Protein AF-A1UIX6-F1 (afdb_monomer_lite)

Sequence (75 aa):
MGLNMPEIRSAACRVARATKAGDPTAEADARRELAEAKIADYVRRCLAAAPPLSDEQRTRLAELIRPVRVNGGIR

Radius of gyration: 20.75 Å; chains: 1; bounding box: 58×37×41 Å

Foldseek 3Di:
DQDPDVQLVVLVVQLVVCVVVVPPVSNVVSVVSNVVVVVVSVVVVVVVPDDPDDPVRVVVVCVVPPPPPPPPPPD

Structure (mmCIF, N/CA/C/O backbone):
data_AF-A1UIX6-F1
#
_entry.id   AF-A1UIX6-F1
#
loop_
_atom_site.group_PDB
_atom_site.id
_atom_site.type_symbol
_atom_site.label_atom_id
_atom_site.label_alt_id
_atom_site.label_comp_id
_atom_site.label_asym_id
_atom_site.label_entity_id
_atom_site.label_seq_id
_atom_site.pdbx_PDB_ins_code
_atom_site.Cartn_x
_atom_site.Cartn_y
_atom_site.Cartn_z
_atom_site.occupancy
_atom_site.B_iso_or_equiv
_atom_site.auth_seq_id
_atom_site.auth_comp_id
_atom_site.auth_asym_id
_atom_site.auth_atom_id
_atom_site.pdbx_PDB_model_num
ATOM 1 N N . MET A 1 1 ? 8.022 -8.576 14.640 1.00 42.66 1 MET A N 1
ATOM 2 C CA . MET A 1 1 ? 8.340 -9.244 13.360 1.00 42.66 1 MET A CA 1
ATOM 3 C C . MET A 1 1 ? 7.307 -8.762 12.349 1.00 42.66 1 MET A C 1
ATOM 5 O O . MET A 1 1 ? 6.175 -9.220 12.385 1.00 42.66 1 MET A O 1
ATOM 9 N N . GLY A 1 2 ? 7.624 -7.688 11.617 1.00 49.66 2 GLY A N 1
ATOM 10 C CA . GLY A 1 2 ? 6.663 -6.981 10.760 1.00 49.66 2 GLY A CA 1
ATOM 11 C C . GLY A 1 2 ? 6.148 -7.886 9.645 1.00 49.66 2 GLY A C 1
ATOM 12 O O . GLY A 1 2 ? 6.907 -8.690 9.110 1.00 49.66 2 GLY A O 1
ATOM 13 N N . LEU A 1 3 ? 4.853 -7.782 9.363 1.00 51.19 3 LEU A N 1
ATOM 14 C CA . LEU A 1 3 ? 4.102 -8.663 8.480 1.00 51.19 3 LEU A CA 1
ATOM 15 C C . LEU A 1 3 ? 4.819 -8.816 7.133 1.00 51.19 3 LEU A C 1
ATOM 17 O O . LEU A 1 3 ? 4.933 -7.880 6.344 1.00 51.19 3 LEU A O 1
ATOM 21 N N . ASN A 1 4 ? 5.321 -10.024 6.892 1.00 58.16 4 ASN A N 1
ATOM 22 C CA . ASN A 1 4 ? 5.953 -10.450 5.652 1.00 58.16 4 ASN A CA 1
ATOM 23 C C . ASN A 1 4 ? 4.856 -10.685 4.600 1.00 58.16 4 ASN A C 1
ATOM 25 O O . ASN A 1 4 ? 4.640 -11.814 4.160 1.00 58.16 4 ASN A O 1
ATOM 29 N N . MET A 1 5 ? 4.097 -9.629 4.292 1.00 72.25 5 MET A N 1
ATOM 30 C CA . MET A 1 5 ? 2.898 -9.715 3.470 1.00 72.25 5 MET A CA 1
ATOM 31 C C . MET A 1 5 ? 3.269 -10.168 2.051 1.00 72.25 5 MET A C 1
ATOM 33 O O . MET A 1 5 ? 4.189 -9.597 1.444 1.00 72.25 5 MET A O 1
ATOM 37 N N . PRO A 1 6 ? 2.603 -11.212 1.526 1.00 81.56 6 PRO A N 1
ATOM 38 C CA . PRO A 1 6 ? 2.943 -11.801 0.237 1.00 81.56 6 PRO A CA 1
ATOM 39 C C . PRO A 1 6 ? 2.836 -10.780 -0.900 1.00 81.56 6 PRO A C 1
ATOM 41 O O . PRO A 1 6 ? 3.627 -10.841 -1.841 1.00 81.56 6 PRO A O 1
ATOM 44 N N . GLU A 1 7 ? 1.951 -9.788 -0.782 1.00 84.75 7 GLU A N 1
ATOM 45 C CA . GLU A 1 7 ? 1.771 -8.728 -1.774 1.00 84.75 7 GLU A CA 1
ATOM 46 C C . GLU A 1 7 ? 2.987 -7.795 -1.834 1.00 84.75 7 GLU A C 1
ATOM 48 O O . GLU A 1 7 ? 3.492 -7.507 -2.918 1.00 84.75 7 GLU A O 1
ATOM 53 N N . ILE A 1 8 ? 3.530 -7.385 -0.679 1.00 90.75 8 ILE A N 1
ATOM 54 C CA . ILE A 1 8 ? 4.729 -6.529 -0.610 1.00 90.75 8 ILE A CA 1
ATOM 55 C C . ILE A 1 8 ? 5.936 -7.265 -1.196 1.00 90.75 8 ILE A C 1
ATOM 57 O O . ILE A 1 8 ? 6.696 -6.690 -1.979 1.00 90.75 8 ILE A O 1
ATOM 61 N N . ARG A 1 9 ? 6.112 -8.546 -0.846 1.00 89.75 9 ARG A N 1
ATOM 62 C CA . ARG A 1 9 ? 7.190 -9.376 -1.405 1.00 89.75 9 ARG A CA 1
ATOM 63 C C . ARG A 1 9 ? 7.029 -9.555 -2.909 1.00 89.75 9 ARG A C 1
ATOM 65 O O . ARG A 1 9 ? 7.998 -9.372 -3.642 1.00 89.75 9 ARG A O 1
ATOM 72 N N . SER A 1 10 ? 5.821 -9.866 -3.376 1.00 91.00 10 SER A N 1
ATOM 73 C CA . SER A 1 10 ? 5.545 -10.019 -4.803 1.00 91.00 10 SER A CA 1
ATOM 74 C C . SER A 1 10 ? 5.831 -8.730 -5.574 1.00 91.00 10 SER A C 1
ATOM 76 O O . SER A 1 10 ? 6.474 -8.801 -6.621 1.00 91.00 10 SER A O 1
ATOM 78 N N . ALA A 1 11 ? 5.399 -7.572 -5.069 1.00 90.81 11 ALA A N 1
ATOM 79 C CA . ALA A 1 11 ? 5.641 -6.283 -5.709 1.00 90.81 11 ALA A CA 1
ATOM 80 C C . ALA A 1 11 ? 7.139 -5.938 -5.734 1.00 90.81 11 ALA A C 1
ATOM 82 O O . ALA A 1 11 ? 7.668 -5.542 -6.771 1.00 90.81 11 ALA A O 1
ATOM 83 N N . ALA A 1 12 ? 7.866 -6.192 -4.640 1.00 93.44 12 ALA A N 1
ATOM 84 C CA . ALA A 1 12 ? 9.316 -6.005 -4.593 1.00 93.44 12 ALA A CA 1
ATOM 85 C C . ALA A 1 12 ? 10.058 -6.908 -5.597 1.00 93.44 12 ALA A C 1
ATOM 87 O O . ALA A 1 12 ? 10.970 -6.451 -6.287 1.00 93.44 12 ALA A O 1
ATOM 88 N N . CYS A 1 13 ? 9.643 -8.172 -5.737 1.00 95.00 13 CYS A N 1
ATOM 89 C CA . CYS A 1 13 ? 10.187 -9.066 -6.758 1.00 95.00 13 CYS A CA 1
ATOM 90 C C . CYS A 1 13 ? 9.897 -8.570 -8.181 1.00 95.00 13 CYS A C 1
ATOM 92 O O . CYS A 1 13 ? 10.746 -8.733 -9.057 1.00 95.00 13 CYS A O 1
ATOM 94 N N . ARG A 1 14 ? 8.728 -7.962 -8.424 1.00 94.12 14 ARG A N 1
ATOM 95 C CA . ARG A 1 14 ? 8.389 -7.368 -9.726 1.00 94.12 14 ARG A CA 1
ATOM 96 C C . ARG A 1 14 ? 9.267 -6.160 -10.050 1.00 94.12 14 ARG A C 1
ATOM 98 O O . ARG A 1 14 ? 9.792 -6.113 -11.156 1.00 94.12 14 ARG A O 1
ATOM 105 N N . VAL A 1 15 ? 9.544 -5.287 -9.076 1.00 96.19 15 VAL A N 1
ATOM 106 C CA . VAL A 1 15 ? 10.522 -4.191 -9.238 1.00 96.19 15 VAL A CA 1
ATOM 107 C C . VAL A 1 15 ? 11.892 -4.751 -9.616 1.00 96.19 15 VAL A C 1
ATOM 109 O O . VAL A 1 15 ? 12.451 -4.366 -10.635 1.00 96.19 15 VAL A O 1
ATOM 112 N N . ALA A 1 16 ? 12.404 -5.723 -8.853 1.00 96.19 16 ALA A N 1
ATOM 1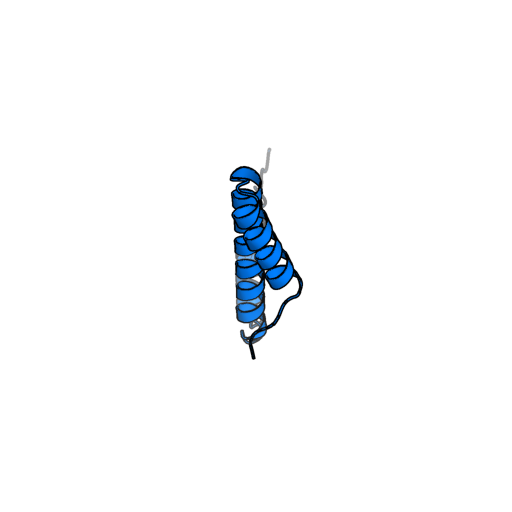13 C CA . ALA A 1 16 ? 13.717 -6.311 -9.120 1.00 96.19 16 ALA A CA 1
ATOM 114 C C . ALA A 1 16 ? 13.811 -6.946 -10.520 1.00 96.19 16 ALA A C 1
ATOM 116 O O . ALA A 1 16 ? 14.839 -6.833 -11.189 1.00 96.19 16 ALA A O 1
ATOM 117 N N . ARG A 1 17 ? 12.737 -7.604 -10.977 1.00 96.44 17 ARG A N 1
ATOM 118 C CA . ARG A 1 17 ? 12.659 -8.172 -12.331 1.00 96.44 17 ARG A CA 1
ATOM 119 C C . ARG A 1 17 ? 12.650 -7.088 -13.408 1.00 96.44 17 ARG A C 1
ATOM 121 O O . AR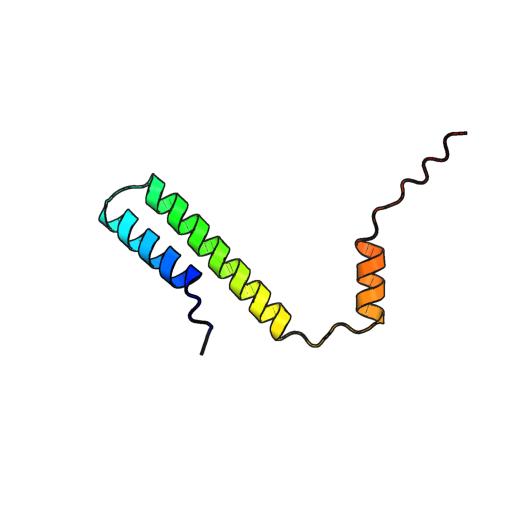G A 1 17 ? 13.401 -7.229 -14.366 1.00 96.44 17 ARG A O 1
ATOM 128 N N . ALA A 1 18 ? 11.856 -6.032 -13.244 1.00 95.50 18 ALA A N 1
ATOM 129 C CA . ALA A 1 18 ? 11.758 -4.941 -14.213 1.00 95.50 18 ALA A CA 1
ATOM 130 C C . ALA A 1 18 ? 13.075 -4.160 -14.340 1.00 95.50 18 ALA A C 1
ATOM 132 O O . ALA A 1 18 ? 13.567 -3.969 -15.450 1.00 95.50 18 ALA A O 1
ATOM 133 N N . THR A 1 19 ? 13.717 -3.837 -13.211 1.00 96.38 19 THR A N 1
ATOM 134 C CA . THR A 1 19 ? 15.041 -3.197 -13.200 1.00 96.38 19 THR A CA 1
ATOM 135 C C . THR A 1 19 ? 16.086 -4.068 -13.894 1.00 96.38 19 THR A C 1
ATOM 137 O O . THR A 1 19 ? 16.876 -3.572 -14.691 1.00 96.38 19 THR A O 1
ATOM 140 N N . LYS A 1 20 ? 16.080 -5.388 -13.646 1.00 97.00 20 LYS A N 1
ATOM 141 C CA . LYS A 1 20 ? 17.001 -6.317 -14.321 1.00 97.00 20 LYS A CA 1
ATOM 142 C C . LYS A 1 20 ? 16.735 -6.419 -15.827 1.00 97.00 20 LYS A C 1
ATOM 144 O O . LYS A 1 20 ? 17.677 -6.608 -16.588 1.00 97.00 20 LYS A O 1
ATOM 149 N N . ALA A 1 21 ? 15.474 -6.332 -16.243 1.00 96.38 21 ALA A N 1
ATOM 150 C CA . ALA A 1 21 ? 15.082 -6.354 -17.649 1.00 96.38 21 ALA A CA 1
ATOM 151 C C . ALA A 1 21 ? 15.360 -5.024 -18.374 1.00 96.38 21 ALA A C 1
ATOM 153 O O . ALA A 1 21 ? 15.317 -4.997 -19.600 1.00 96.38 21 ALA A O 1
ATOM 154 N N . GLY A 1 22 ? 15.652 -3.942 -17.640 1.00 96.38 22 GLY A N 1
ATOM 155 C CA . GLY A 1 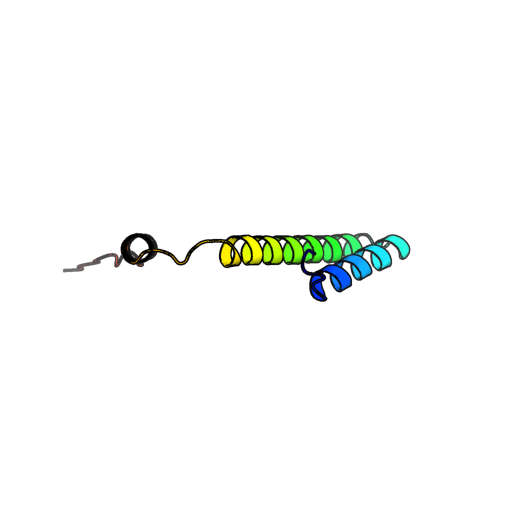22 ? 15.844 -2.611 -18.213 1.00 96.38 22 GLY A CA 1
ATOM 156 C C . GLY A 1 22 ? 14.555 -2.005 -18.771 1.00 96.38 22 GLY A C 1
ATOM 157 O O . GLY A 1 22 ? 14.626 -1.180 -19.676 1.00 96.38 22 GLY A O 1
ATOM 158 N N . ASP A 1 23 ? 13.392 -2.423 -18.262 1.00 96.38 23 ASP A N 1
ATOM 159 C CA . ASP A 1 23 ? 12.083 -1.921 -18.685 1.00 96.38 23 ASP A CA 1
ATOM 160 C C . ASP A 1 23 ? 11.618 -0.798 -17.734 1.00 96.38 23 ASP A C 1
ATOM 162 O O . ASP A 1 23 ? 11.160 -1.082 -16.618 1.00 96.38 23 ASP A O 1
ATOM 166 N N . PRO A 1 24 ? 11.734 0.482 -18.140 1.00 93.81 24 PRO A N 1
ATOM 167 C CA . PRO A 1 24 ? 11.416 1.614 -17.276 1.00 93.81 24 PRO A CA 1
ATOM 168 C C . PRO A 1 24 ? 9.917 1.742 -16.987 1.00 93.81 24 PRO A C 1
ATOM 170 O O . PRO A 1 24 ? 9.544 2.222 -15.915 1.00 93.81 24 PRO A O 1
ATOM 173 N N . THR A 1 25 ? 9.049 1.308 -17.905 1.00 96.06 25 THR A N 1
ATOM 174 C CA . THR A 1 25 ? 7.595 1.365 -17.715 1.00 96.06 25 THR A CA 1
ATOM 175 C C . THR A 1 25 ? 7.165 0.311 -16.704 1.00 96.06 25 THR A C 1
ATOM 177 O O . THR A 1 25 ? 6.506 0.641 -15.716 1.00 96.06 25 THR A O 1
ATOM 180 N N . ALA A 1 26 ? 7.622 -0.932 -16.880 1.00 94.50 26 ALA A N 1
ATOM 181 C CA . ALA A 1 26 ? 7.345 -2.001 -15.926 1.00 94.50 26 ALA A CA 1
ATOM 182 C C . ALA A 1 26 ? 7.938 -1.706 -14.538 1.00 94.50 26 ALA A C 1
ATOM 184 O O . ALA A 1 26 ? 7.340 -2.059 -13.519 1.00 94.50 26 ALA A O 1
ATOM 185 N N . GLU A 1 27 ? 9.095 -1.037 -14.470 1.00 95.94 27 GLU A N 1
ATOM 186 C CA . GLU A 1 27 ? 9.678 -0.622 -13.195 1.00 95.94 27 GLU A CA 1
ATOM 187 C C . GLU A 1 27 ? 8.811 0.432 -12.494 1.00 95.94 27 GLU A C 1
ATOM 189 O O . GLU A 1 27 ? 8.552 0.307 -11.293 1.00 95.94 27 GLU A O 1
ATOM 194 N N . ALA A 1 28 ? 8.342 1.449 -13.222 1.00 96.25 28 ALA A N 1
ATOM 195 C CA . ALA A 1 28 ? 7.487 2.494 -12.667 1.00 96.25 28 ALA A CA 1
ATOM 196 C C . ALA A 1 28 ? 6.176 1.919 -12.106 1.00 96.25 28 ALA A C 1
ATOM 198 O O . ALA A 1 28 ? 5.800 2.233 -10.971 1.00 96.25 28 ALA A O 1
ATOM 199 N N . ASP A 1 29 ? 5.524 1.024 -12.851 1.00 95.69 29 ASP A N 1
ATOM 200 C CA . ASP A 1 29 ? 4.300 0.356 -12.404 1.00 95.69 29 ASP A CA 1
ATOM 201 C C . ASP A 1 29 ? 4.552 -0.532 -11.177 1.00 95.69 29 ASP A C 1
ATOM 203 O O . ASP A 1 29 ? 3.855 -0.412 -10.165 1.00 95.69 29 ASP A O 1
ATOM 207 N N . ALA A 1 30 ? 5.607 -1.353 -11.193 1.00 95.25 30 ALA A N 1
ATOM 208 C CA . ALA A 1 30 ? 5.940 -2.213 -10.060 1.00 95.25 30 ALA A CA 1
ATOM 209 C C . ALA A 1 30 ? 6.289 -1.411 -8.792 1.00 95.25 30 ALA A C 1
ATOM 211 O O . ALA A 1 30 ? 5.961 -1.826 -7.676 1.00 95.25 30 ALA A O 1
ATOM 212 N N . ARG A 1 31 ? 6.932 -0.244 -8.939 1.00 95.88 31 ARG A N 1
ATOM 213 C CA . ARG A 1 31 ? 7.216 0.664 -7.818 1.00 95.88 31 ARG A CA 1
ATOM 214 C C . ARG A 1 31 ? 5.947 1.303 -7.266 1.00 95.88 31 ARG A C 1
ATOM 216 O O . ARG A 1 31 ? 5.835 1.409 -6.043 1.00 95.88 31 ARG A O 1
ATOM 223 N N . ARG A 1 32 ? 5.002 1.694 -8.129 1.00 96.31 32 ARG A N 1
ATOM 224 C CA . ARG A 1 32 ? 3.689 2.210 -7.711 1.00 96.31 32 ARG A CA 1
ATOM 225 C C . ARG A 1 32 ? 2.952 1.175 -6.866 1.00 96.31 32 ARG A C 1
ATOM 227 O O . ARG A 1 32 ? 2.537 1.485 -5.754 1.00 96.31 32 ARG A O 1
ATOM 234 N N . GLU A 1 33 ? 2.886 -0.063 -7.341 1.00 94.81 33 GLU A N 1
ATOM 235 C CA . GLU A 1 33 ? 2.244 -1.156 -6.605 1.00 94.81 33 GLU A CA 1
ATOM 236 C C . GLU A 1 33 ? 2.942 -1.464 -5.273 1.00 94.81 33 GLU A C 1
ATOM 238 O O . GLU A 1 33 ? 2.289 -1.698 -4.255 1.00 94.81 33 GLU A O 1
ATOM 243 N N . LEU A 1 34 ? 4.279 -1.431 -5.238 1.00 95.56 34 LEU A N 1
ATOM 244 C CA . LEU A 1 34 ? 5.022 -1.619 -3.992 1.00 95.56 34 LEU A CA 1
ATOM 245 C C . LEU A 1 34 ? 4.726 -0.504 -2.978 1.00 95.56 34 LEU A C 1
ATOM 247 O O . LEU A 1 34 ? 4.630 -0.777 -1.779 1.00 95.56 34 LEU A O 1
ATOM 251 N N . ALA A 1 35 ? 4.604 0.743 -3.435 1.00 94.94 35 ALA A N 1
ATOM 252 C CA . ALA A 1 35 ? 4.241 1.866 -2.580 1.00 94.94 35 ALA A CA 1
ATOM 253 C C . ALA A 1 35 ? 2.818 1.706 -2.025 1.00 94.94 35 ALA A C 1
ATOM 255 O O . ALA A 1 35 ? 2.624 1.833 -0.817 1.00 94.94 35 ALA A O 1
ATOM 256 N N . GLU A 1 36 ? 1.854 1.344 -2.873 1.00 94.88 36 GLU A N 1
ATOM 257 C CA . GLU A 1 36 ? 0.470 1.077 -2.472 1.00 94.88 36 GLU A CA 1
ATOM 258 C C . GLU A 1 36 ? 0.388 -0.024 -1.405 1.00 94.88 36 GLU A C 1
ATOM 260 O O . GLU A 1 36 ? -0.185 0.183 -0.333 1.00 94.88 36 GLU A O 1
ATOM 265 N N . ALA A 1 37 ? 1.047 -1.164 -1.639 1.00 93.38 37 ALA A N 1
ATOM 266 C CA . ALA A 1 37 ? 1.050 -2.284 -0.702 1.00 93.38 37 ALA A CA 1
ATOM 267 C C . ALA A 1 37 ? 1.658 -1.904 0.662 1.00 93.38 37 ALA A C 1
ATOM 269 O O . ALA A 1 37 ? 1.148 -2.310 1.711 1.00 93.38 37 ALA A O 1
ATOM 270 N N . LYS A 1 38 ? 2.723 -1.090 0.664 1.00 92.75 38 LYS A N 1
ATOM 271 C CA . LYS A 1 38 ? 3.347 -0.572 1.892 1.00 92.75 38 LYS A CA 1
ATOM 272 C C . LYS A 1 38 ? 2.433 0.387 2.650 1.00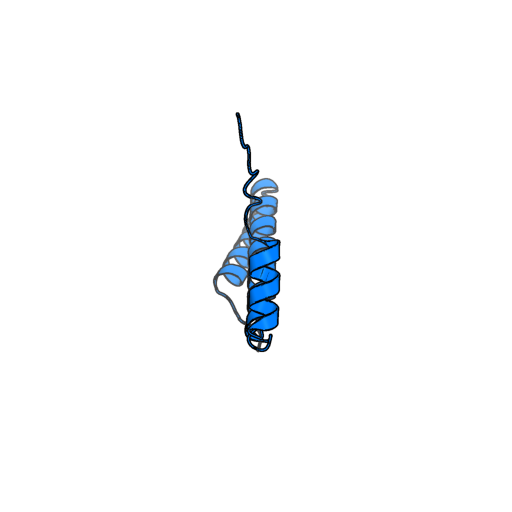 92.75 38 LYS A C 1
ATOM 274 O O . LYS A 1 38 ? 2.360 0.295 3.875 1.00 92.75 38 LYS A O 1
ATOM 279 N N . ILE A 1 39 ? 1.747 1.289 1.948 1.00 93.62 39 ILE A N 1
ATOM 280 C CA . ILE A 1 39 ? 0.792 2.221 2.563 1.00 93.62 39 ILE A CA 1
ATOM 281 C C . ILE A 1 39 ? -0.359 1.434 3.192 1.00 93.62 39 ILE A C 1
ATOM 283 O O . ILE A 1 39 ? -0.674 1.647 4.361 1.00 93.62 39 ILE A O 1
ATOM 287 N N . ALA A 1 40 ? -0.939 0.481 2.461 1.00 90.25 40 ALA A N 1
ATOM 288 C CA . ALA A 1 40 ? -2.037 -0.341 2.960 1.00 90.25 40 ALA A CA 1
ATOM 289 C C . ALA A 1 40 ? -1.641 -1.130 4.220 1.00 90.25 40 ALA A C 1
ATOM 291 O O . ALA A 1 40 ? -2.398 -1.186 5.189 1.00 90.25 40 ALA A O 1
ATOM 292 N N . ASP A 1 41 ? -0.439 -1.711 4.240 1.00 89.62 41 ASP A N 1
ATOM 293 C CA . ASP A 1 41 ? 0.092 -2.389 5.424 1.00 89.62 41 ASP A CA 1
ATOM 294 C C . ASP A 1 41 ? 0.293 -1.439 6.610 1.00 89.62 41 ASP A C 1
ATOM 296 O O . ASP A 1 41 ? -0.075 -1.771 7.738 1.00 89.62 41 ASP A O 1
ATOM 300 N N . TYR A 1 42 ? 0.837 -0.248 6.363 1.00 87.88 42 TYR A N 1
ATOM 301 C CA . TYR A 1 42 ? 1.020 0.753 7.406 1.00 87.88 42 TYR A CA 1
ATOM 302 C C . TYR A 1 42 ? -0.317 1.177 8.019 1.00 87.88 42 TYR A C 1
ATOM 304 O O . TYR A 1 42 ? -0.463 1.151 9.240 1.00 87.88 42 TYR A O 1
ATOM 312 N N . VAL A 1 43 ? -1.321 1.461 7.184 1.00 88.00 43 VAL A N 1
ATOM 313 C CA . VAL A 1 43 ? -2.680 1.782 7.638 1.00 88.00 43 VAL A CA 1
ATOM 314 C C . VAL A 1 43 ? -3.250 0.643 8.483 1.00 88.00 43 VAL A C 1
ATOM 316 O O . VAL A 1 43 ? -3.724 0.890 9.590 1.00 88.00 43 VAL A O 1
ATOM 319 N N . ARG A 1 44 ? -3.144 -0.614 8.028 1.00 87.06 44 ARG A N 1
ATOM 320 C CA . ARG A 1 44 ? -3.604 -1.778 8.805 1.00 87.06 44 ARG A CA 1
ATOM 321 C C . ARG A 1 44 ? -2.919 -1.877 10.162 1.00 87.06 44 ARG A C 1
ATOM 323 O O . ARG A 1 44 ? -3.597 -2.120 11.152 1.00 87.06 44 ARG A O 1
ATOM 330 N N . ARG A 1 45 ? -1.601 -1.673 10.228 1.00 85.31 45 ARG A N 1
ATOM 331 C CA . ARG A 1 45 ? -0.858 -1.697 11.497 1.00 85.31 45 ARG A CA 1
ATOM 332 C C . ARG A 1 45 ? -1.299 -0.583 12.437 1.00 85.31 45 ARG A C 1
ATOM 334 O O . ARG A 1 45 ? -1.519 -0.854 13.612 1.00 85.31 45 ARG A O 1
ATOM 341 N N . CYS A 1 46 ? -1.459 0.636 11.927 1.00 86.00 46 CYS A N 1
ATOM 342 C CA . CYS A 1 46 ? -1.956 1.759 12.718 1.00 86.00 46 CYS A CA 1
ATOM 343 C C . CYS A 1 46 ? -3.353 1.477 13.277 1.00 86.00 46 CYS A C 1
ATOM 345 O O . CYS A 1 46 ? -3.588 1.703 14.459 1.00 86.00 46 CYS A O 1
ATOM 347 N N . LEU A 1 47 ? -4.256 0.935 12.457 1.00 83.38 47 LEU A N 1
ATOM 348 C CA . LEU A 1 47 ? -5.616 0.606 12.882 1.00 83.38 47 LEU A CA 1
ATOM 349 C C . LEU A 1 47 ? -5.664 -0.579 13.852 1.00 83.38 47 LEU A C 1
ATOM 351 O O . LEU A 1 47 ? -6.435 -0.544 14.801 1.00 83.38 47 LEU A O 1
ATOM 355 N N . ALA A 1 48 ? -4.838 -1.606 13.647 1.00 83.00 48 ALA A N 1
ATOM 356 C CA . ALA A 1 48 ? -4.776 -2.770 14.530 1.00 83.00 48 ALA A CA 1
ATOM 357 C C . ALA A 1 48 ? -4.171 -2.444 15.905 1.00 83.00 48 ALA A C 1
ATOM 359 O O . ALA A 1 48 ? -4.519 -3.083 16.893 1.00 83.00 48 ALA A O 1
ATOM 360 N N . ALA A 1 49 ? -3.251 -1.477 15.966 1.00 82.12 49 ALA A N 1
ATOM 361 C CA . ALA A 1 49 ? -2.641 -1.021 17.212 1.00 82.12 49 ALA A CA 1
ATOM 362 C C . ALA A 1 49 ? -3.497 0.014 17.958 1.00 82.12 49 ALA A C 1
ATOM 364 O O . ALA A 1 49 ? -3.308 0.210 19.159 1.00 82.12 49 ALA A O 1
ATOM 365 N N . ALA A 1 50 ? -4.404 0.702 17.263 1.00 76.88 50 ALA A N 1
ATOM 366 C CA . ALA A 1 50 ? -5.267 1.687 17.890 1.00 76.88 50 ALA A CA 1
ATOM 367 C C . ALA A 1 50 ? -6.269 0.991 18.832 1.00 76.88 50 ALA A C 1
ATOM 369 O O . ALA A 1 50 ? -6.879 -0.008 18.439 1.00 76.88 50 ALA A O 1
ATOM 370 N N . PRO A 1 51 ? -6.483 1.507 20.059 1.00 75.25 51 PRO A N 1
ATOM 371 C CA . PRO A 1 51 ? -7.594 1.046 20.878 1.00 75.25 51 PRO A CA 1
ATOM 372 C C . PRO A 1 51 ? -8.907 1.245 20.104 1.00 75.25 51 PRO A C 1
ATOM 374 O O . PRO A 1 51 ? -9.007 2.176 19.294 1.00 75.25 51 PRO A O 1
ATOM 377 N N . PRO A 1 52 ? -9.923 0.392 20.327 1.00 80.62 52 PRO A N 1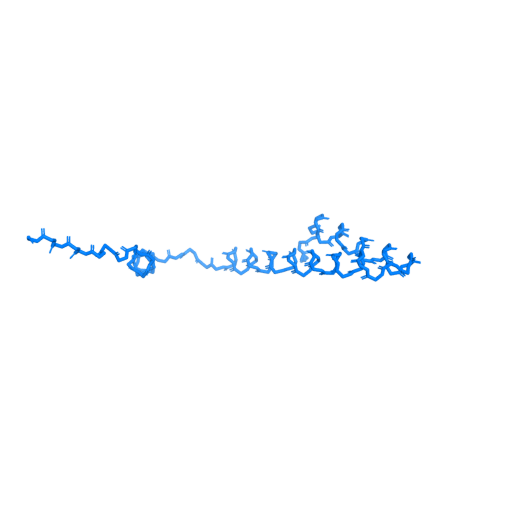
ATOM 378 C CA . PRO A 1 52 ? -11.220 0.586 19.703 1.00 80.62 52 PRO A CA 1
ATOM 379 C C . PRO A 1 52 ? -11.719 1.995 20.015 1.00 80.62 52 PRO A C 1
ATOM 381 O O . PRO A 1 52 ? -11.603 2.467 21.147 1.00 80.62 52 PRO A O 1
ATOM 384 N N . LEU A 1 53 ? -12.272 2.661 19.001 1.00 81.56 53 LEU A N 1
ATOM 385 C CA . LEU A 1 53 ? -12.857 3.988 19.174 1.00 81.56 53 LEU A CA 1
ATOM 386 C C . LEU A 1 53 ? -13.884 3.947 20.311 1.00 81.56 53 LEU A C 1
ATOM 388 O O . LEU A 1 53 ? -14.645 2.981 20.417 1.00 81.56 53 LEU A O 1
ATOM 392 N N . SER A 1 54 ? -13.925 4.987 21.140 1.00 85.81 54 SER A N 1
ATOM 393 C CA . SER A 1 54 ? -15.028 5.170 22.079 1.00 85.81 54 SER A CA 1
ATOM 394 C C . SER A 1 54 ? -16.327 5.448 21.317 1.00 85.81 54 SER A C 1
ATOM 396 O O . SER A 1 54 ? -16.314 5.868 20.154 1.00 85.81 54 SER A O 1
ATOM 398 N N . ASP A 1 55 ? -17.470 5.244 21.967 1.00 87.50 55 ASP A N 1
ATOM 399 C CA . ASP A 1 55 ? -18.769 5.543 21.352 1.00 87.50 55 ASP A CA 1
ATOM 400 C C . ASP A 1 55 ? -18.918 7.032 21.019 1.00 87.50 55 ASP A C 1
ATOM 402 O O . ASP A 1 55 ? -19.497 7.390 19.992 1.00 87.50 55 ASP A O 1
ATOM 406 N N . GLU A 1 56 ? -18.300 7.906 21.815 1.00 86.31 56 GLU A N 1
ATOM 407 C CA . GLU A 1 56 ? -18.237 9.340 21.536 1.00 86.31 56 GLU A CA 1
ATOM 408 C C . GLU A 1 56 ? -17.408 9.639 20.274 1.00 86.31 56 GLU A C 1
ATOM 410 O O . GLU A 1 56 ? -17.836 10.405 19.410 1.00 86.31 56 GLU A O 1
ATOM 415 N N . GLN A 1 57 ? -16.251 8.987 20.111 1.00 87.31 57 GLN A N 1
ATOM 416 C CA . GLN A 1 57 ? -15.414 9.130 18.914 1.00 87.31 57 GLN A CA 1
ATOM 417 C C . GLN A 1 57 ? -16.118 8.600 17.659 1.00 87.31 57 GLN A C 1
ATOM 419 O O . GLN A 1 57 ? -16.066 9.243 16.609 1.00 87.31 57 GLN A O 1
ATOM 424 N N . ARG A 1 58 ? -16.816 7.460 17.764 1.00 86.25 58 ARG A N 1
ATOM 425 C CA . ARG A 1 58 ? -17.651 6.921 16.677 1.00 86.25 58 ARG A CA 1
ATOM 426 C C . ARG A 1 58 ? -18.774 7.881 16.296 1.00 86.25 58 ARG A C 1
ATOM 428 O O . ARG A 1 58 ? -18.998 8.094 15.108 1.00 86.25 58 ARG A O 1
ATOM 435 N N . THR A 1 59 ? -19.436 8.483 17.282 1.00 89.12 59 THR A N 1
ATOM 436 C CA . THR A 1 59 ? -20.524 9.446 17.059 1.00 89.12 59 THR A CA 1
ATOM 437 C C . THR A 1 59 ? -20.022 10.684 16.317 1.00 89.12 59 THR A C 1
ATOM 439 O O . THR A 1 59 ? -20.579 11.028 15.277 1.00 89.12 59 THR A O 1
ATOM 442 N N . ARG A 1 60 ? -18.907 11.288 16.756 1.00 86.19 60 ARG A N 1
ATOM 443 C CA . ARG A 1 60 ? -18.304 12.449 16.069 1.00 86.19 60 ARG A CA 1
ATOM 444 C C . ARG A 1 60 ? -17.883 12.131 14.632 1.00 86.19 60 ARG A C 1
ATOM 446 O O . ARG A 1 60 ? -18.095 12.942 13.735 1.00 86.19 60 ARG A O 1
ATOM 453 N N . LEU A 1 61 ? -17.305 10.952 14.388 1.00 86.38 61 LEU A N 1
ATOM 454 C CA . LEU A 1 61 ? -16.959 10.519 13.028 1.00 86.38 61 LEU A CA 1
ATOM 455 C C . LEU A 1 61 ? -18.205 10.317 12.159 1.00 86.38 61 LEU A C 1
ATOM 457 O O . LEU A 1 61 ? -18.207 10.716 10.996 1.00 86.38 61 LEU A O 1
ATOM 461 N N . ALA A 1 62 ? -19.269 9.736 12.713 1.00 87.50 62 ALA A N 1
ATOM 462 C CA . ALA A 1 62 ? -20.532 9.556 12.005 1.00 87.50 62 ALA A CA 1
ATOM 463 C C . ALA A 1 62 ? -21.195 10.896 11.644 1.00 87.50 62 ALA A C 1
ATOM 465 O O . ALA A 1 62 ? -21.799 11.004 10.579 1.00 87.50 62 ALA A O 1
ATOM 466 N N . GLU A 1 63 ? -21.065 11.916 12.495 1.00 90.00 63 GLU A N 1
ATOM 467 C CA . GLU A 1 63 ? -21.514 13.282 12.202 1.00 90.00 63 GLU A CA 1
ATOM 468 C C . GLU A 1 63 ? -20.674 13.949 11.110 1.00 90.00 63 GLU A C 1
ATOM 470 O O . GLU A 1 63 ? -21.236 14.567 10.210 1.00 90.00 63 GLU A O 1
ATOM 475 N N . LEU A 1 64 ? -19.348 13.780 11.144 1.00 86.56 64 LEU A N 1
ATOM 476 C CA . LEU A 1 64 ? -18.430 14.384 10.173 1.00 86.56 64 LEU A CA 1
ATOM 477 C C . LEU A 1 64 ? -18.570 13.779 8.766 1.00 86.56 64 LEU A C 1
ATOM 479 O O . LEU A 1 64 ? -18.466 14.489 7.770 1.00 86.56 64 LEU A O 1
ATOM 483 N N . ILE A 1 65 ? -18.785 12.463 8.688 1.00 86.75 65 ILE A N 1
ATOM 484 C CA . ILE A 1 65 ? -18.901 11.711 7.427 1.00 86.75 65 ILE A CA 1
ATOM 485 C C . ILE A 1 65 ? -20.347 11.709 6.916 1.00 86.75 65 ILE A C 1
ATOM 487 O O . ILE A 1 65 ? -20.600 11.340 5.766 1.00 86.75 65 ILE A O 1
ATOM 491 N N . ARG A 1 66 ? -21.318 12.114 7.748 1.00 81.56 66 ARG A N 1
ATOM 492 C CA . ARG A 1 66 ? -22.719 12.163 7.340 1.00 81.56 66 ARG A CA 1
ATOM 493 C C . ARG A 1 66 ? -22.810 13.024 6.081 1.00 81.56 66 ARG A C 1
ATOM 495 O O . ARG A 1 66 ? -22.400 14.185 6.126 1.00 81.56 66 ARG A O 1
ATOM 502 N N . PRO A 1 67 ? -23.341 12.490 4.963 1.00 69.75 67 PRO A N 1
ATOM 503 C CA . PRO A 1 67 ? -23.586 13.320 3.802 1.00 69.75 67 PRO A CA 1
ATOM 504 C C . PRO A 1 67 ? -24.450 14.474 4.286 1.00 69.75 67 PRO A C 1
ATOM 506 O O . PRO A 1 67 ? -25.492 14.241 4.913 1.00 69.75 67 PRO A O 1
ATOM 509 N N . VAL A 1 68 ? -23.993 15.706 4.046 1.00 64.62 68 VAL A N 1
ATOM 510 C CA . VAL A 1 68 ? -24.841 16.878 4.215 1.00 64.62 68 VAL A CA 1
ATOM 511 C C . VAL A 1 68 ? -26.047 16.576 3.345 1.00 64.62 68 VAL A C 1
ATOM 513 O O . VAL A 1 68 ? -25.968 16.622 2.11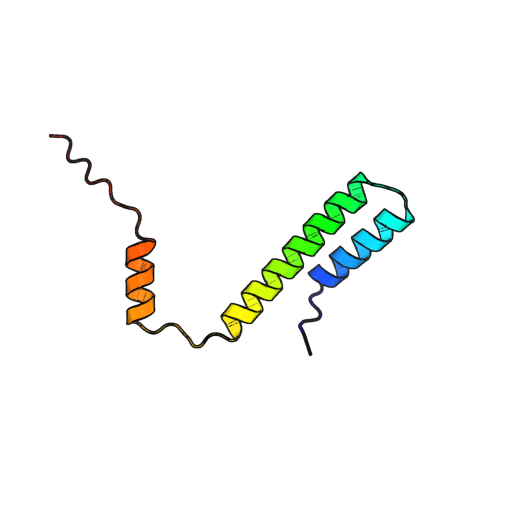8 1.00 64.62 68 VAL A O 1
ATOM 516 N N . ARG A 1 69 ? -27.164 16.191 3.970 1.00 58.53 69 ARG A N 1
ATOM 517 C CA . ARG A 1 69 ? -28.457 16.345 3.332 1.00 58.53 69 ARG A CA 1
ATOM 518 C C . ARG A 1 69 ? -28.509 17.834 3.074 1.00 58.53 69 ARG A C 1
ATOM 520 O O . ARG A 1 69 ? -28.748 18.612 3.994 1.00 58.53 69 ARG A O 1
ATOM 527 N N . VAL A 1 70 ? -28.186 18.230 1.848 1.00 55.81 70 VAL A N 1
ATOM 528 C CA . VAL A 1 70 ? -28.623 19.507 1.323 1.00 55.81 70 VAL A CA 1
ATOM 529 C C . VAL A 1 70 ? -30.130 19.404 1.474 1.00 55.81 70 VAL A C 1
ATOM 531 O O . VAL A 1 70 ? -30.787 18.706 0.707 1.00 55.81 70 VAL A O 1
ATOM 534 N N . ASN A 1 71 ? -30.661 19.968 2.559 1.00 50.53 71 ASN A N 1
ATOM 535 C CA . ASN A 1 71 ? -32.086 20.161 2.751 1.00 50.53 71 ASN A CA 1
ATOM 536 C C . ASN A 1 71 ? -32.482 21.208 1.705 1.00 50.53 71 ASN A C 1
ATOM 538 O O . ASN A 1 71 ? -32.688 22.379 2.008 1.00 50.53 71 ASN A O 1
ATOM 542 N N . GLY A 1 72 ? -32.513 20.781 0.443 1.00 50.16 72 GLY A N 1
ATOM 543 C CA . GLY A 1 72 ? -33.140 21.470 -0.661 1.00 50.16 72 GLY A CA 1
ATOM 544 C C . GLY A 1 72 ? -34.637 21.357 -0.451 1.00 50.16 72 GLY A C 1
ATOM 545 O O . GLY A 1 72 ? -35.307 20.567 -1.106 1.00 50.16 72 GLY A O 1
ATOM 546 N N . GLY A 1 73 ? -35.145 22.115 0.520 1.00 57.50 73 GLY A N 1
ATOM 547 C CA . GLY A 1 73 ? -36.534 22.524 0.528 1.00 57.50 73 GLY A CA 1
ATOM 548 C C . GLY A 1 73 ? -36.742 23.409 -0.690 1.00 57.50 73 GLY A C 1
ATOM 549 O O . GLY A 1 73 ? -36.538 24.616 -0.618 1.00 57.50 73 GLY A O 1
ATOM 550 N N . ILE A 1 74 ? -37.093 22.795 -1.815 1.00 52.69 74 ILE A N 1
ATOM 551 C CA . ILE A 1 74 ? -37.685 23.511 -2.936 1.00 52.69 74 ILE A CA 1
ATOM 552 C C . ILE A 1 74 ? -39.169 23.603 -2.587 1.00 52.69 74 ILE A C 1
ATOM 554 O O . ILE A 1 74 ? -39.898 22.613 -2.655 1.00 52.69 74 ILE A O 1
ATOM 558 N N . ARG A 1 75 ? -39.548 24.773 -2.071 1.00 51.31 75 ARG A N 1
ATOM 559 C CA . ARG A 1 75 ? -40.925 25.257 -2.133 1.00 51.31 75 ARG A CA 1
ATOM 560 C C . ARG A 1 75 ? -41.252 25.615 -3.573 1.00 51.31 75 ARG A C 1
ATOM 562 O O . ARG A 1 75 ? -40.351 26.190 -4.224 1.00 51.31 75 ARG A O 1
#

Organism: Mycobacterium sp. (strain KMS) (NCBI:txid189918)

Secondary structure (DSSP, 8-state):
-----HHHHHHHHHHHHHHHHT-HHHHHHHHHHHHHHHHHHHHHHHHHHSPPPPHHHHHHHHHHHS---------

pLDDT: mean 83.82, std 14.62, range [42.66, 97.0]